Protein AF-K9VVC3-F1 (afdb_monomer_lite)

Secondary structure (DSSP, 8-state):
-EEEEEE-TTTSSEEEEEE-SSEEEEEETTTTEEEEEETTS-EEEEE-PPPPHHHHHHHTT-

Organism: NCBI:txid1173022

Sequence (62 aa):
MNIILVHCPNCGSYAERYSEPQIIRTECLRCDYLIINSITGNVIEAYAPGLSIERAVNLAKS

pLDDT: mean 87.42, std 15.15, range [48.53, 98.12]

Radius of gyration: 13.51 Å; chains: 1; bounding box: 29×24×38 Å

Foldseek 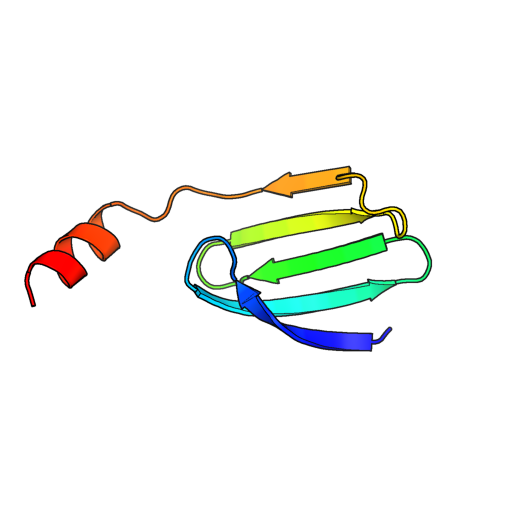3Di:
DDKDWDQDPQPRDIWIWDDDPFWIWIADPPQGWIWIATPVRHTPDTDRDHDPCVVVVVVVVD

Structure (mmCIF, N/CA/C/O backbone):
data_AF-K9VVC3-F1
#
_entry.id   AF-K9VVC3-F1
#
loop_
_atom_site.group_PDB
_atom_site.id
_atom_site.type_symbol
_atom_site.label_atom_id
_atom_site.label_alt_id
_atom_site.label_comp_id
_atom_site.label_asym_id
_atom_site.label_entity_id
_atom_site.label_seq_id
_atom_site.pdbx_PDB_ins_code
_atom_site.Cartn_x
_atom_site.Cartn_y
_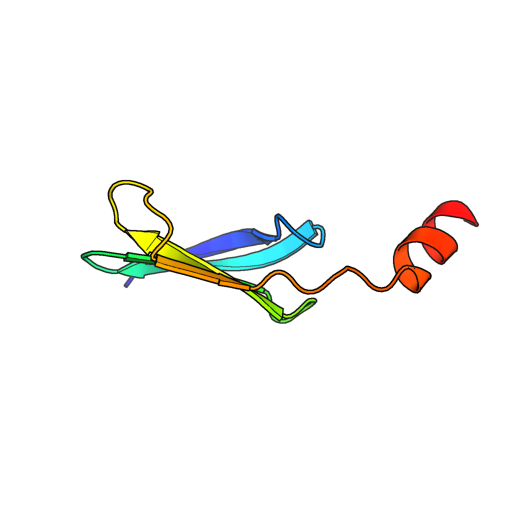atom_site.Cartn_z
_atom_site.occupancy
_atom_site.B_iso_or_equiv
_atom_site.auth_seq_id
_atom_site.auth_comp_id
_atom_site.auth_asym_id
_atom_site.auth_atom_id
_atom_site.pdbx_PDB_model_num
ATOM 1 N N . MET A 1 1 ? -0.289 4.737 15.205 1.00 63.47 1 MET A N 1
ATOM 2 C CA . MET A 1 1 ? -0.052 4.656 13.752 1.00 63.47 1 MET A CA 1
ATOM 3 C C . MET A 1 1 ? 0.499 3.274 13.467 1.00 63.47 1 MET A C 1
ATOM 5 O O . MET A 1 1 ? 1.491 2.914 14.086 1.00 63.47 1 MET A O 1
ATOM 9 N N . ASN A 1 2 ? -0.196 2.477 12.658 1.00 85.75 2 ASN A N 1
ATOM 10 C CA . ASN A 1 2 ? 0.261 1.138 12.277 1.00 85.75 2 ASN A CA 1
ATOM 11 C C . ASN A 1 2 ? 0.792 1.192 10.839 1.00 85.75 2 ASN A C 1
ATOM 13 O O . ASN A 1 2 ? 0.149 1.820 9.994 1.00 85.75 2 ASN A O 1
ATOM 17 N N . ILE A 1 3 ? 1.942 0.564 10.594 1.00 94.00 3 ILE A N 1
ATOM 18 C CA . ILE A 1 3 ? 2.621 0.530 9.296 1.00 94.00 3 ILE A CA 1
ATOM 19 C C . ILE A 1 3 ? 2.759 -0.931 8.887 1.00 94.00 3 ILE A C 1
ATOM 21 O O . ILE A 1 3 ? 3.277 -1.743 9.654 1.00 94.00 3 ILE A O 1
ATOM 25 N N . ILE A 1 4 ? 2.307 -1.261 7.680 1.00 97.00 4 ILE A N 1
ATOM 26 C CA . ILE A 1 4 ? 2.479 -2.593 7.096 1.00 97.00 4 ILE A CA 1
ATOM 27 C C . ILE A 1 4 ? 3.119 -2.497 5.714 1.00 97.00 4 ILE A C 1
ATOM 29 O O . ILE A 1 4 ? 2.911 -1.525 4.986 1.00 97.00 4 ILE A O 1
ATOM 33 N N . LEU A 1 5 ? 3.860 -3.537 5.340 1.00 97.75 5 LEU A N 1
ATOM 34 C CA . LEU A 1 5 ? 4.394 -3.688 3.992 1.00 97.75 5 LEU A CA 1
ATOM 35 C C . LEU A 1 5 ? 3.377 -4.401 3.102 1.00 97.75 5 LEU A C 1
ATOM 37 O O . LEU A 1 5 ? 2.812 -5.428 3.480 1.00 97.75 5 LEU A O 1
ATOM 41 N N . VAL A 1 6 ? 3.156 -3.855 1.910 1.00 97.62 6 VAL A N 1
ATOM 42 C CA . VAL A 1 6 ? 2.264 -4.407 0.883 1.00 97.62 6 VAL A CA 1
ATOM 43 C C . VAL A 1 6 ? 2.942 -4.355 -0.481 1.00 97.62 6 VAL A C 1
ATOM 45 O O . VAL A 1 6 ? 3.886 -3.595 -0.685 1.00 97.62 6 VAL A O 1
ATOM 48 N N . HIS A 1 7 ? 2.457 -5.135 -1.444 1.00 96.94 7 HIS A N 1
ATOM 49 C CA . HIS A 1 7 ? 2.874 -4.945 -2.830 1.00 96.94 7 HIS A CA 1
ATOM 50 C C . HIS A 1 7 ? 2.256 -3.665 -3.396 1.00 96.94 7 HIS A C 1
ATOM 52 O O . HIS A 1 7 ? 1.058 -3.413 -3.257 1.00 96.94 7 HIS A O 1
ATOM 58 N N . CYS A 1 8 ? 3.091 -2.859 -4.043 1.00 95.69 8 CYS A N 1
ATOM 59 C CA . CYS A 1 8 ? 2.681 -1.673 -4.767 1.00 95.69 8 CYS A CA 1
ATOM 60 C C . CYS A 1 8 ? 1.745 -2.087 -5.909 1.00 95.69 8 CYS A C 1
ATOM 62 O O . CYS A 1 8 ? 2.166 -2.858 -6.775 1.00 95.69 8 CYS A O 1
ATOM 64 N N . PRO A 1 9 ? 0.517 -1.551 -5.972 1.00 92.75 9 PRO A N 1
ATOM 65 C CA 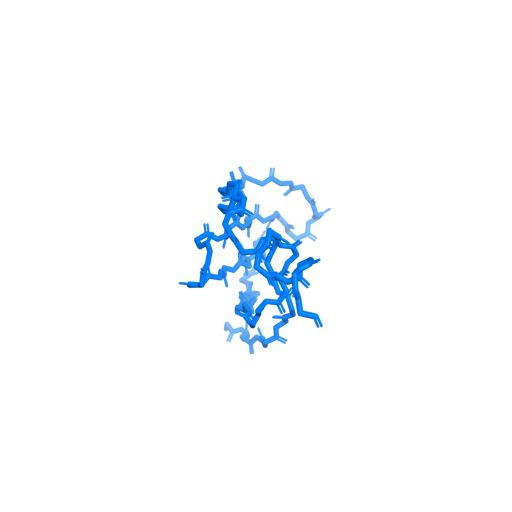. PRO A 1 9 ? -0.420 -1.890 -7.040 1.00 92.75 9 PRO A CA 1
ATOM 66 C C . PRO A 1 9 ? 0.017 -1.335 -8.403 1.00 92.75 9 PRO A C 1
ATOM 68 O O . PRO A 1 9 ? -0.450 -1.821 -9.424 1.00 92.75 9 PRO A O 1
ATOM 71 N N . ASN A 1 10 ? 0.919 -0.346 -8.427 1.00 92.62 10 ASN A N 1
ATOM 72 C CA . ASN A 1 10 ? 1.456 0.213 -9.664 1.00 92.62 10 ASN A CA 1
ATOM 73 C C . ASN A 1 10 ? 2.635 -0.609 -10.204 1.00 92.62 10 ASN A C 1
ATOM 75 O O . ASN A 1 10 ? 2.615 -1.004 -11.358 1.00 92.62 10 ASN A O 1
ATOM 79 N N . CYS A 1 11 ? 3.662 -0.894 -9.388 1.00 92.25 11 CYS A N 1
ATOM 80 C CA . CYS A 1 11 ? 4.920 -1.494 -9.872 1.00 92.25 11 CYS A CA 1
ATOM 81 C C . CYS A 1 11 ? 5.281 -2.872 -9.294 1.00 92.25 11 CYS A C 1
ATOM 83 O O . CYS A 1 11 ? 6.346 -3.400 -9.613 1.00 92.25 11 CYS A O 1
ATOM 85 N N . GLY A 1 12 ? 4.481 -3.424 -8.380 1.00 93.00 12 GLY A N 1
ATOM 86 C CA . GLY A 1 12 ? 4.739 -4.708 -7.713 1.00 93.00 12 GLY A CA 1
ATOM 87 C C . GLY A 1 12 ? 5.850 -4.709 -6.649 1.00 93.00 12 GLY A C 1
ATOM 88 O O . GLY A 1 12 ? 5.930 -5.653 -5.863 1.00 93.00 12 GLY A O 1
ATOM 89 N N . SER A 1 13 ? 6.683 -3.663 -6.564 1.00 94.56 13 SER A N 1
ATOM 90 C CA . SER A 1 13 ? 7.686 -3.518 -5.489 1.00 94.56 13 SER A CA 1
ATOM 91 C C . SER A 1 13 ? 7.023 -3.337 -4.120 1.00 94.56 13 SER A C 1
ATOM 93 O O . SER A 1 13 ? 5.828 -3.074 -4.045 1.00 94.56 13 SER A O 1
ATOM 95 N N . TYR A 1 14 ? 7.782 -3.428 -3.027 1.00 97.00 14 TYR A N 1
ATOM 96 C CA . TYR A 1 14 ? 7.236 -3.117 -1.706 1.00 97.00 14 TYR A CA 1
ATOM 97 C C . TYR A 1 14 ? 6.822 -1.643 -1.588 1.00 97.00 14 TYR A C 1
ATOM 99 O O . TYR A 1 14 ? 7.508 -0.735 -2.065 1.00 97.00 14 TYR A O 1
ATOM 107 N N . ALA A 1 15 ? 5.672 -1.443 -0.960 1.00 97.44 15 ALA A N 1
ATOM 108 C CA . ALA A 1 15 ? 5.079 -0.173 -0.589 1.00 97.44 15 ALA A CA 1
ATOM 109 C C . ALA A 1 15 ? 4.704 -0.217 0.895 1.00 97.44 15 ALA A C 1
ATOM 111 O O . ALA A 1 15 ? 4.447 -1.287 1.454 1.00 97.44 15 ALA A O 1
ATOM 112 N N . GLU A 1 16 ? 4.642 0.947 1.520 1.00 98.12 16 GLU A N 1
ATOM 113 C CA . GLU A 1 16 ? 4.234 1.099 2.909 1.00 98.12 16 GLU A CA 1
ATOM 114 C C . GLU A 1 16 ? 2.775 1.533 2.961 1.00 98.12 16 GLU A C 1
ATOM 116 O O . GLU A 1 16 ? 2.342 2.402 2.203 1.00 98.12 16 GLU A O 1
ATOM 121 N N . ARG A 1 17 ? 1.999 0.919 3.855 1.00 97.75 17 ARG A N 1
ATOM 122 C CA . ARG A 1 17 ? 0.626 1.320 4.147 1.00 97.75 17 ARG A CA 1
ATOM 123 C C . ARG A 1 17 ? 0.507 1.764 5.594 1.00 97.75 17 ARG A C 1
ATOM 125 O O . ARG A 1 17 ? 0.757 0.986 6.512 1.00 97.75 17 ARG A O 1
ATOM 132 N N . TYR A 1 18 ? 0.044 2.992 5.759 1.00 96.69 18 TYR A N 1
ATOM 133 C CA . TYR A 1 18 ? -0.191 3.672 7.018 1.00 96.69 18 TYR A CA 1
ATOM 134 C C . TYR A 1 18 ? -1.689 3.694 7.298 1.00 96.69 18 TYR A C 1
ATOM 136 O O . TYR A 1 18 ? -2.479 4.142 6.463 1.00 96.69 18 TYR A O 1
ATOM 144 N N . SER A 1 19 ? -2.077 3.225 8.482 1.00 95.06 19 SER A N 1
ATOM 145 C CA . SER A 1 19 ? -3.429 3.422 9.002 1.00 95.06 19 SER A CA 1
ATOM 146 C C . SER A 1 19 ? -3.417 4.541 10.038 1.00 95.06 19 SER A C 1
ATOM 148 O O . SER A 1 19 ? -2.798 4.422 11.105 1.00 95.06 19 SER A O 1
ATOM 150 N N . GLU A 1 20 ? -4.133 5.610 9.719 1.00 92.19 20 GLU A N 1
ATOM 151 C CA . GLU A 1 20 ? -4.405 6.753 10.584 1.00 92.19 20 GLU A CA 1
ATOM 152 C C . GLU A 1 20 ? -5.905 6.765 10.944 1.00 92.19 20 GLU A C 1
ATOM 154 O O . GLU A 1 20 ? -6.685 6.036 10.328 1.00 92.19 20 GLU A O 1
ATOM 159 N N . PRO A 1 21 ? -6.357 7.541 11.949 1.00 93.50 21 PRO A N 1
ATOM 160 C CA . PRO A 1 21 ? -7.725 7.432 12.464 1.00 93.50 21 PRO A CA 1
ATOM 161 C C . PRO A 1 21 ? -8.844 7.625 11.432 1.00 93.50 21 PRO A C 1
ATOM 163 O O . PRO A 1 21 ? -9.935 7.103 11.633 1.00 93.50 21 PRO A O 1
ATOM 166 N N . GLN A 1 22 ? -8.604 8.394 10.367 1.00 95.31 22 GLN A N 1
ATOM 167 C CA . GLN A 1 22 ? -9.613 8.732 9.352 1.00 95.31 22 GLN A CA 1
ATOM 168 C C . GLN A 1 22 ? -9.156 8.443 7.920 1.00 95.31 22 GLN A C 1
ATOM 170 O O . GLN A 1 22 ? -9.972 8.509 6.998 1.00 95.31 22 GLN A O 1
ATOM 175 N N . ILE A 1 23 ? -7.882 8.082 7.733 1.00 97.19 23 ILE A N 1
ATOM 176 C CA . ILE A 1 23 ? -7.297 7.855 6.415 1.00 97.19 23 ILE A CA 1
ATOM 177 C C . ILE A 1 23 ? -6.410 6.610 6.382 1.00 97.19 23 ILE A C 1
ATOM 179 O O . ILE A 1 23 ? -5.820 6.196 7.381 1.00 97.19 23 ILE A O 1
ATOM 183 N N . ILE A 1 24 ? -6.294 6.041 5.189 1.00 97.31 24 ILE A N 1
ATOM 184 C CA . ILE A 1 24 ? -5.356 4.982 4.840 1.00 97.31 24 ILE A CA 1
ATOM 185 C C . ILE A 1 24 ? -4.468 5.524 3.725 1.00 97.31 24 ILE A C 1
ATOM 187 O O . ILE A 1 24 ? -4.946 5.742 2.610 1.00 97.31 24 ILE A O 1
ATOM 191 N N . ARG A 1 25 ? -3.177 5.709 4.008 1.00 97.62 25 ARG A N 1
ATOM 192 C CA . ARG A 1 25 ? -2.168 6.110 3.017 1.00 97.62 25 ARG A CA 1
ATOM 193 C C . ARG A 1 25 ? -1.377 4.885 2.577 1.00 97.62 25 ARG A C 1
ATOM 195 O O . ARG A 1 25 ? -0.934 4.113 3.417 1.00 97.62 25 ARG A O 1
ATOM 202 N N . THR A 1 26 ? -1.206 4.678 1.277 1.00 97.88 26 THR A N 1
ATOM 203 C CA . THR A 1 26 ? -0.274 3.688 0.716 1.00 97.88 26 THR A CA 1
ATOM 204 C C . THR A 1 26 ? 0.704 4.407 -0.200 1.00 97.88 26 THR A C 1
ATOM 206 O O . THR A 1 26 ? 0.257 5.056 -1.143 1.00 97.88 26 THR A O 1
ATOM 209 N N . GLU A 1 27 ? 2.004 4.275 0.050 1.00 97.44 27 GLU A N 1
ATOM 210 C CA . GLU A 1 27 ? 3.054 4.956 -0.712 1.00 97.44 27 GLU A CA 1
ATOM 211 C C . GLU A 1 27 ? 4.192 4.012 -1.125 1.00 97.44 27 GLU A C 1
ATOM 213 O O . GLU A 1 27 ? 4.555 3.083 -0.402 1.00 97.44 27 GLU A O 1
ATOM 218 N N . CYS A 1 28 ? 4.743 4.215 -2.322 1.00 96.44 28 CYS A N 1
ATOM 219 C CA . CYS A 1 28 ? 5.825 3.409 -2.875 1.00 96.44 28 CYS A CA 1
ATOM 220 C C . CYS A 1 28 ? 6.964 4.288 -3.385 1.00 96.44 28 CYS A C 1
ATOM 222 O O . CYS A 1 28 ? 6.865 4.873 -4.459 1.00 96.44 28 CYS A O 1
ATOM 224 N N . LEU A 1 29 ? 8.100 4.249 -2.691 1.00 93.69 29 LEU A N 1
ATOM 225 C CA . LEU A 1 29 ? 9.320 4.983 -3.054 1.00 93.69 29 LEU A CA 1
ATOM 226 C C . LEU A 1 29 ? 9.988 4.506 -4.360 1.00 93.69 29 LEU A C 1
ATOM 228 O O . LEU A 1 29 ? 10.952 5.103 -4.822 1.00 93.69 29 LEU A O 1
ATOM 232 N N . ARG A 1 30 ? 9.545 3.384 -4.946 1.00 93.06 30 ARG A N 1
ATOM 233 C CA . ARG A 1 30 ? 10.160 2.805 -6.159 1.00 93.06 30 ARG A CA 1
ATOM 234 C C . ARG A 1 30 ? 9.596 3.341 -7.464 1.00 93.06 30 ARG A C 1
ATOM 236 O O . ARG A 1 30 ? 10.250 3.201 -8.498 1.00 93.06 30 ARG A O 1
ATOM 243 N N . CYS A 1 31 ? 8.365 3.822 -7.433 1.00 92.81 31 CYS A N 1
ATOM 244 C CA . CY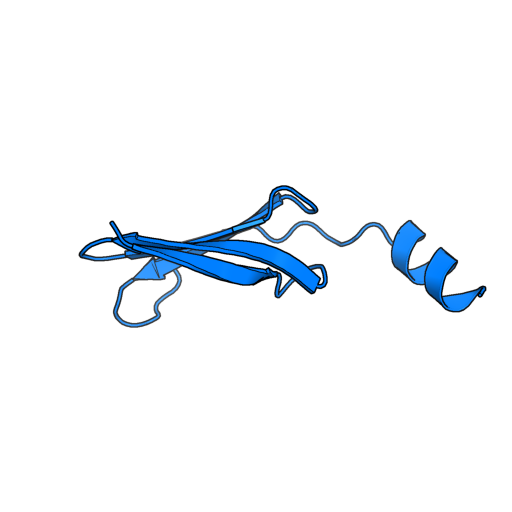S A 1 31 ? 7.658 4.322 -8.604 1.00 92.81 31 CYS A CA 1
ATOM 245 C C . CYS A 1 31 ? 6.782 5.513 -8.237 1.00 92.81 31 CYS A C 1
ATOM 247 O O . CYS A 1 31 ? 5.810 5.749 -8.927 1.00 92.81 31 CYS A O 1
ATOM 249 N N . ASP A 1 32 ? 7.050 6.163 -7.106 1.00 93.44 32 ASP A N 1
ATOM 250 C CA . ASP A 1 32 ? 6.295 7.300 -6.582 1.00 93.44 32 ASP A CA 1
ATOM 251 C C . ASP A 1 32 ? 4.770 7.096 -6.575 1.00 93.44 32 ASP A C 1
ATOM 253 O O . ASP A 1 32 ? 4.005 8.034 -6.754 1.00 93.44 32 ASP A O 1
ATOM 257 N N . TYR A 1 33 ? 4.299 5.859 -6.386 1.00 95.94 33 TYR A N 1
ATOM 258 C CA . TYR A 1 33 ? 2.867 5.594 -6.250 1.00 95.94 33 TYR A CA 1
ATOM 259 C C . TYR A 1 33 ? 2.387 6.084 -4.887 1.00 95.94 33 TYR A C 1
ATOM 261 O O . TYR A 1 33 ? 2.971 5.705 -3.873 1.00 95.94 33 TYR A O 1
ATOM 269 N N . LEU A 1 34 ? 1.296 6.842 -4.858 1.00 97.31 34 LEU A N 1
ATOM 270 C CA . LEU A 1 34 ? 0.623 7.312 -3.654 1.00 97.31 34 LEU A CA 1
ATOM 271 C C . LEU A 1 34 ? -0.885 7.122 -3.809 1.00 97.31 34 LEU A C 1
ATOM 273 O O . LEU A 1 34 ? -1.473 7.481 -4.825 1.00 97.31 34 LEU A O 1
ATOM 277 N N . ILE A 1 35 ? -1.537 6.609 -2.774 1.00 97.56 35 ILE A N 1
ATOM 278 C CA . ILE A 1 35 ? -2.987 6.713 -2.632 1.00 97.56 35 ILE A CA 1
ATOM 279 C C . ILE A 1 35 ? -3.343 6.989 -1.176 1.00 97.56 35 ILE A C 1
ATOM 281 O O . ILE A 1 35 ? -2.843 6.327 -0.266 1.00 97.56 35 ILE A O 1
ATOM 285 N N . ILE A 1 36 ? -4.223 7.956 -0.962 1.00 98.06 36 ILE A N 1
ATOM 286 C CA . ILE A 1 36 ? -4.812 8.302 0.323 1.00 98.06 36 ILE A CA 1
ATOM 287 C C . ILE A 1 36 ? -6.311 8.082 0.190 1.00 98.06 36 ILE A C 1
ATOM 289 O O . ILE A 1 36 ? -6.971 8.701 -0.642 1.00 98.06 36 ILE A O 1
ATOM 293 N N . ASN A 1 37 ? -6.852 7.193 1.012 1.00 97.94 37 ASN A N 1
ATOM 294 C CA . ASN A 1 37 ? -8.280 6.907 1.073 1.00 97.94 37 ASN A CA 1
ATOM 295 C C . ASN A 1 37 ? -8.822 7.296 2.442 1.00 97.94 37 ASN A C 1
ATOM 297 O O . ASN A 1 37 ? -8.093 7.229 3.429 1.00 97.94 37 ASN A O 1
ATOM 301 N N . SER A 1 38 ? -10.106 7.622 2.534 1.00 97.50 38 SER A N 1
ATOM 302 C CA . SER A 1 38 ? -10.802 7.613 3.817 1.00 97.50 38 SER A CA 1
ATOM 303 C C . SER A 1 38 ? -10.913 6.180 4.353 1.00 97.50 38 SER A C 1
ATOM 305 O O . SER A 1 38 ? -10.804 5.203 3.607 1.00 97.50 38 SER A O 1
ATOM 307 N N . ILE A 1 39 ? -11.233 6.029 5.638 1.00 94.56 39 ILE A N 1
ATOM 308 C CA . ILE A 1 39 ? -11.577 4.713 6.213 1.00 94.56 39 ILE A CA 1
ATOM 309 C C . ILE A 1 39 ? -12.799 4.053 5.551 1.00 94.56 39 ILE A C 1
ATOM 311 O O . ILE A 1 39 ? -12.983 2.847 5.676 1.00 94.56 39 ILE A O 1
ATOM 315 N N . THR A 1 40 ? -13.626 4.820 4.831 1.00 95.31 40 THR A N 1
ATOM 316 C CA . THR A 1 40 ? -14.765 4.299 4.057 1.00 95.31 40 THR A CA 1
ATOM 317 C C . THR A 1 40 ? -14.369 3.825 2.657 1.00 95.31 40 THR A C 1
ATOM 319 O O . THR A 1 40 ? -15.228 3.368 1.911 1.00 95.31 40 THR A O 1
ATOM 322 N N . GLY A 1 41 ? -13.090 3.944 2.284 1.00 93.62 41 GLY A N 1
ATOM 323 C CA . GLY A 1 41 ? -12.566 3.529 0.982 1.00 93.62 41 GLY A CA 1
ATOM 324 C C . GLY A 1 41 ? -12.719 4.564 -0.133 1.00 93.62 41 GLY A C 1
ATOM 325 O O . GLY A 1 41 ? -12.359 4.271 -1.269 1.00 93.62 41 GLY A O 1
ATOM 326 N N . ASN A 1 42 ? -13.215 5.771 0.163 1.00 97.56 42 ASN A N 1
ATOM 327 C CA . ASN A 1 42 ? -13.267 6.844 -0.829 1.00 97.56 42 ASN A CA 1
ATOM 328 C C . ASN A 1 42 ? -11.859 7.393 -1.056 1.00 97.56 42 ASN A C 1
ATOM 330 O O . ASN A 1 42 ? -11.164 7.720 -0.092 1.00 97.56 42 ASN A O 1
ATOM 334 N N . VAL A 1 43 ? -11.459 7.531 -2.317 1.00 97.38 43 VAL A N 1
ATOM 335 C CA . VAL A 1 43 ? -10.173 8.136 -2.671 1.00 97.38 43 VAL A CA 1
ATOM 336 C C . VAL A 1 43 ? -10.216 9.625 -2.328 1.00 97.38 43 VAL A C 1
ATOM 338 O O . VAL A 1 43 ? -11.110 10.341 -2.774 1.00 97.38 43 VAL A O 1
ATOM 341 N N . ILE A 1 44 ? -9.254 10.074 -1.526 1.00 98.00 44 ILE A N 1
ATOM 342 C CA . ILE A 1 44 ? -9.032 11.486 -1.193 1.00 98.00 44 ILE A CA 1
ATOM 343 C C . ILE A 1 44 ? -7.990 12.065 -2.151 1.00 98.00 44 ILE A C 1
ATOM 345 O O . ILE A 1 44 ? -8.210 13.113 -2.748 1.00 98.00 44 ILE A O 1
ATOM 349 N N . GLU A 1 45 ? -6.872 11.359 -2.321 1.00 97.62 45 GLU A N 1
ATOM 350 C CA . GLU A 1 45 ? -5.770 11.758 -3.193 1.00 97.62 45 GLU A CA 1
ATOM 351 C C . GLU A 1 45 ? -5.125 10.517 -3.810 1.00 97.62 45 GLU A C 1
ATOM 353 O O . GLU A 1 45 ? -4.984 9.487 -3.148 1.00 97.62 45 GLU A O 1
ATOM 358 N N . ALA A 1 46 ? -4.734 10.597 -5.081 1.00 96.12 46 ALA A N 1
ATOM 359 C CA . ALA A 1 46 ? -4.030 9.517 -5.753 1.00 96.12 46 ALA A CA 1
ATOM 360 C C . ALA A 1 46 ? -3.019 10.059 -6.763 1.00 96.12 46 ALA A C 1
ATOM 362 O O . ALA A 1 46 ? -3.321 10.961 -7.544 1.00 96.12 46 ALA A O 1
ATOM 363 N N . TYR A 1 47 ? -1.843 9.443 -6.782 1.00 94.38 47 TYR A N 1
ATOM 364 C CA . TYR A 1 47 ? -0.804 9.656 -7.773 1.00 94.38 47 TYR A CA 1
ATOM 365 C C . TYR A 1 47 ? -0.233 8.304 -8.208 1.00 94.38 47 TYR A C 1
ATOM 367 O O . TYR A 1 47 ? 0.209 7.493 -7.396 1.00 94.38 47 TYR A O 1
ATOM 375 N N . ALA A 1 48 ? -0.277 8.042 -9.509 1.00 91.44 48 ALA A N 1
ATOM 376 C CA . ALA A 1 48 ? 0.211 6.807 -10.107 1.00 91.44 48 ALA A CA 1
ATOM 377 C C . ALA A 1 48 ? 0.975 7.164 -11.385 1.00 91.44 48 ALA A C 1
ATOM 379 O O . ALA A 1 48 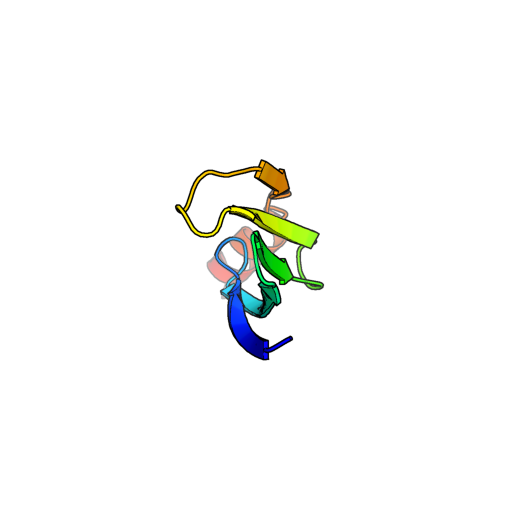? 0.373 7.238 -12.460 1.00 91.44 48 ALA A O 1
ATOM 380 N N . PRO A 1 49 ? 2.282 7.450 -11.293 1.00 87.69 49 PRO A N 1
ATOM 381 C CA . PRO A 1 49 ? 3.056 7.736 -12.485 1.00 87.69 49 PRO A CA 1
ATOM 382 C C . PRO A 1 49 ? 3.172 6.462 -13.324 1.00 87.69 49 PRO A C 1
ATOM 384 O O . PRO A 1 49 ? 3.244 5.344 -12.798 1.00 87.69 49 PRO A O 1
ATOM 387 N N . GLY A 1 50 ? 3.177 6.634 -14.645 1.00 72.31 50 GLY A N 1
ATOM 388 C CA . GLY A 1 50 ? 3.333 5.518 -15.566 1.00 72.31 50 GLY A CA 1
ATOM 389 C C . GLY A 1 50 ? 4.635 4.775 -15.279 1.00 72.31 50 GLY A C 1
ATOM 390 O O . GLY A 1 50 ? 5.692 5.394 -15.145 1.00 72.31 50 GLY A O 1
ATOM 391 N N . LEU A 1 51 ? 4.573 3.444 -15.195 1.00 68.88 51 LEU A N 1
ATOM 392 C CA . LEU A 1 51 ? 5.788 2.637 -15.260 1.00 68.88 51 LEU A CA 1
ATOM 393 C C . LEU A 1 51 ? 6.474 2.984 -16.579 1.00 68.88 51 LEU A C 1
ATOM 395 O O . LEU A 1 51 ? 5.860 2.831 -17.638 1.00 68.88 51 LEU A O 1
ATOM 399 N N . SER A 1 52 ? 7.714 3.474 -16.538 1.00 64.56 52 SER A N 1
ATOM 400 C CA . SER A 1 52 ? 8.448 3.711 -17.776 1.00 64.56 52 SE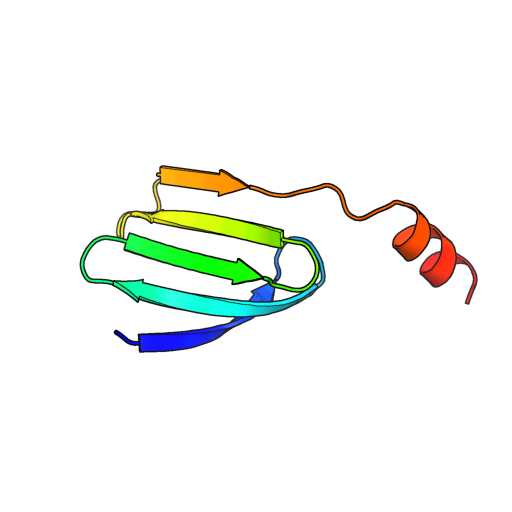R A CA 1
ATOM 401 C C . SER A 1 52 ? 8.439 2.418 -18.595 1.00 64.56 52 SER A C 1
ATOM 403 O O . SER A 1 52 ? 8.776 1.335 -18.100 1.00 64.56 52 SER A O 1
ATOM 405 N N . ILE A 1 53 ? 7.999 2.527 -19.852 1.00 59.25 53 ILE A N 1
ATOM 406 C CA . ILE A 1 53 ? 7.869 1.404 -20.794 1.00 59.25 53 ILE A CA 1
ATOM 407 C C . ILE A 1 53 ? 9.183 0.604 -20.879 1.00 59.25 53 ILE A C 1
ATOM 409 O O . ILE A 1 53 ? 9.161 -0.602 -21.108 1.00 59.25 53 ILE A O 1
ATOM 413 N N . GLU A 1 54 ? 10.324 1.232 -20.589 1.00 59.16 54 GLU A N 1
ATOM 414 C CA . GLU A 1 54 ? 11.640 0.595 -20.496 1.00 59.16 54 GLU A CA 1
ATOM 415 C C . GLU A 1 54 ? 11.691 -0.645 -19.596 1.00 59.16 54 GLU A C 1
ATOM 417 O O . GLU A 1 54 ? 12.324 -1.629 -19.975 1.00 59.16 54 GLU A O 1
ATOM 422 N N . ARG A 1 55 ? 11.012 -0.673 -18.439 1.00 56.22 55 ARG A N 1
ATOM 423 C CA . ARG A 1 55 ? 11.001 -1.889 -17.598 1.00 56.22 55 ARG A CA 1
ATOM 424 C C . ARG A 1 55 ? 10.173 -3.012 -18.216 1.00 56.22 55 ARG A C 1
ATOM 426 O O . ARG A 1 55 ? 10.601 -4.162 -18.173 1.00 56.22 55 ARG A O 1
ATOM 433 N N . ALA A 1 56 ? 9.029 -2.686 -18.815 1.00 57.75 56 ALA A N 1
ATOM 434 C CA . ALA A 1 56 ? 8.173 -3.668 -19.481 1.00 57.75 56 ALA A CA 1
ATOM 435 C C . ALA A 1 56 ? 8.866 -4.279 -20.712 1.00 57.75 56 ALA A C 1
ATOM 437 O O . ALA A 1 56 ? 8.823 -5.490 -20.911 1.00 57.75 56 ALA A O 1
ATOM 438 N N . VAL A 1 57 ? 9.572 -3.457 -21.494 1.00 59.50 57 VAL A N 1
ATOM 439 C CA . VAL A 1 57 ? 10.336 -3.910 -22.665 1.00 59.50 57 VAL A CA 1
ATOM 440 C C . VAL A 1 57 ? 11.519 -4.790 -22.264 1.00 59.50 57 VAL A C 1
ATOM 442 O O . VAL A 1 57 ? 11.786 -5.777 -22.941 1.00 59.50 57 VAL A O 1
ATOM 445 N N . ASN A 1 58 ? 12.223 -4.466 -21.176 1.00 57.28 58 ASN A N 1
ATOM 446 C CA . ASN A 1 58 ? 13.367 -5.265 -20.732 1.00 57.28 58 ASN A CA 1
ATOM 447 C C . ASN A 1 58 ? 12.952 -6.618 -20.129 1.00 57.28 58 ASN A C 1
ATOM 449 O O . ASN A 1 58 ? 13.650 -7.600 -20.351 1.00 57.28 58 ASN A O 1
ATOM 453 N N . LEU A 1 59 ? 11.805 -6.698 -19.443 1.00 59.22 59 LEU A N 1
ATOM 454 C CA . LEU A 1 59 ? 11.236 -7.969 -18.966 1.00 59.22 59 LEU A CA 1
ATOM 455 C C . LEU A 1 59 ? 10.697 -8.849 -20.103 1.00 59.22 59 LEU A C 1
ATOM 457 O O . LEU A 1 59 ? 10.729 -10.066 -19.998 1.00 59.22 59 LEU A O 1
ATOM 461 N N . ALA A 1 60 ? 10.215 -8.252 -21.195 1.00 58.03 60 ALA A N 1
ATOM 462 C CA . ALA A 1 60 ? 9.727 -8.996 -22.359 1.00 58.03 60 ALA A CA 1
ATOM 463 C C . ALA A 1 60 ? 10.850 -9.537 -23.269 1.00 58.03 60 ALA A C 1
ATOM 465 O O . ALA A 1 60 ? 10.563 -10.218 -24.251 1.00 58.03 60 ALA A O 1
ATOM 466 N N . LYS A 1 61 ? 12.116 -9.196 -22.989 1.00 57.81 61 LYS A N 1
ATOM 467 C CA . LYS A 1 61 ? 13.292 -9.584 -23.789 1.00 57.81 61 LYS A CA 1
ATOM 468 C C . LYS A 1 61 ? 14.194 -10.628 -23.116 1.00 57.81 61 LYS A C 1
ATOM 470 O O . LYS A 1 61 ? 15.172 -11.039 -23.739 1.00 57.81 61 LYS A O 1
ATOM 475 N N . SER A 1 62 ? 13.900 -11.015 -21.876 1.00 48.53 62 SER A N 1
ATOM 476 C CA . SER A 1 62 ? 14.581 -12.081 -21.123 1.00 48.53 62 SER A CA 1
ATOM 477 C C . SER A 1 62 ? 13.791 -13.378 -21.171 1.00 48.53 62 SER A C 1
ATOM 479 O O . SER A 1 62 ? 14.429 -14.443 -21.286 1.00 48.53 62 SER A O 1
#